Protein 2VNF (pdb70)

InterPro domains:
  IPR001965 Zinc finger, PHD-type [SM00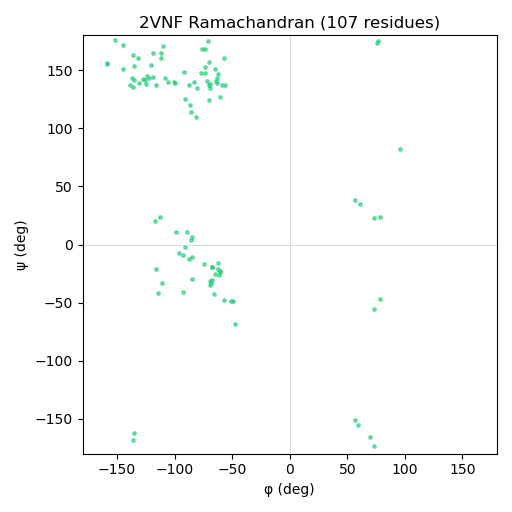249] (198-243)
  IPR011011 Zinc finger, FYVE/PHD-type [SSF57903] (166-248)
  IPR013083 Zinc finger, RING/FYVE/PHD-type [G3DSA:3.30.40.10] (189-246)
  IPR019786 Zinc finger, PHD-type, conserved site [PS01359] (199-242)
  IPR019787 Zinc finger, PHD-finger [PS50016] (196-245)
  IPR024610 Inhibitor of growth protein, N-terminal histone-binding [PF12998] (6-107)
  IPR024610 Inhibitor of growth protein, N-terminal histone-binding [SM01408] (6-107)
  IPR028651 ING family [PTHR10333] (2-248)

Foldseek 3Di:
DAFAAPVRHDDDDDKDAAPPPPDPGGIHDQVNQPHDDDDPDHHHGPVVVD/DDDPD/DDVVAFAAAPVRHHDDDDKAAAPPPVDPGGIHDQVSQPHDDDDPDHHHGPVVVD/DDDDDPDPD

B-factor: mean 31.63, std 12.08, range [2.0, 76.37]

Structure (mmCIF, N/CA/C/O backbone):
data_2VNF
#
_entry.id   2VNF
#
_cell.length_a   68.516
_cell.length_b   68.516
_cell.length_c   28.174
_cell.angle_alpha   90.00
_cell.angle_beta   90.00
_cell.angle_gamma   90.00
#
_symmetry.space_group_name_H-M   'P 43'
#
loop_
_entity.id
_entity.type
_entity.pdbx_description
1 polymer 'INHIBITOR OF GROWTH PROTEIN 4'
2 polymer 'HISTONE H3'
3 non-polymer 'SODIUM ION'
4 non-polymer 2,3-DIHYDROXY-1,4-DITHIOBUTANE
5 non-polymer 'ZINC ION'
6 non-polymer (2R,3S)-1,4-DIMERCAPTOBUTANE-2,3-DIOL
7 water water
#
loop_
_atom_site.group_PDB
_atom_site.id
_atom_site.type_symbol
_atom_site.label_atom_id
_atom_site.label_alt_id
_atom_site.label_comp_id
_atom_site.label_asym_id
_atom_site.label_entity_id
_atom_site.label_seq_id
_atom_site.pdbx_PDB_ins_code
_atom_site.Cartn_x
_atom_site.Cartn_y
_atom_site.Cartn_z
_atom_site.occupancy
_atom_site.B_iso_or_equiv
_atom_site.auth_seq_id
_atom_site.auth_comp_id
_atom_site.auth_asym_id
_atom_site.auth_atom_id
_atom_site.pdbx_PDB_model_num
ATOM 1 N N . GLU A 1 9 ? 9.164 -25.487 -7.395 1.00 49.98 195 GLU A N 1
ATOM 2 C CA . GLU A 1 9 ? 8.937 -25.020 -5.982 1.00 47.98 195 GLU A CA 1
ATOM 3 C C . GLU A 1 9 ? 8.103 -23.736 -5.978 1.00 44.18 195 GLU A C 1
ATOM 4 O O . GLU A 1 9 ? 8.516 -22.746 -6.579 1.00 43.96 195 GLU A O 1
ATOM 10 N N . PRO A 1 10 ? 6.940 -23.739 -5.295 1.00 40.30 196 PRO A N 1
ATOM 11 C CA . PRO A 1 10 ? 6.105 -22.543 -5.243 1.00 35.00 196 PRO A CA 1
ATOM 12 C C . PRO A 1 10 ? 6.849 -21.436 -4.505 1.00 30.92 196 PRO A C 1
ATOM 13 O O . PRO A 1 10 ? 7.688 -21.727 -3.644 1.00 28.78 196 PRO A O 1
ATOM 17 N N . THR A 1 11 ? 6.557 -20.190 -4.849 1.00 28.47 197 THR A N 1
ATOM 18 C CA . THR A 1 11 ? 7.093 -19.048 -4.096 1.00 25.69 197 THR A CA 1
ATOM 19 C C . THR A 1 11 ? 6.010 -18.293 -3.329 1.00 24.93 197 THR A C 1
ATOM 20 O O . THR A 1 11 ? 4.813 -18.407 -3.634 1.00 27.69 197 THR A O 1
ATOM 24 N N . TYR A 1 12 ? 6.445 -17.524 -2.332 1.00 19.83 198 TYR A N 1
ATOM 25 C CA . TYR A 1 12 ? 5.532 -16.976 -1.338 1.00 20.20 198 TYR A CA 1
ATOM 26 C C . TYR A 1 12 ? 6.035 -15.598 -0.961 1.00 19.77 198 TYR A C 1
ATOM 27 O O . TYR A 1 12 ? 7.131 -15.214 -1.386 1.00 18.04 198 TYR A O 1
ATOM 36 N N . CYS A 1 13 ? 5.225 -14.862 -0.190 1.00 17.86 199 CYS A N 1
ATOM 37 C CA . CYS A 1 13 ? 5.676 -13.661 0.521 1.00 16.34 199 CYS A CA 1
ATOM 38 C C . CYS A 1 13 ? 5.860 -12.412 -0.353 1.00 18.21 199 CYS A C 1
ATOM 39 O O . CYS A 1 13 ? 5.687 -12.457 -1.569 1.00 19.64 199 CYS A O 1
ATOM 42 N N . LEU A 1 14 ? 6.133 -11.287 0.299 1.00 18.49 200 LEU A N 1
ATOM 43 C CA . LEU A 1 14 ? 6.557 -10.047 -0.349 1.00 18.11 200 LEU A CA 1
ATOM 44 C C . LEU A 1 14 ? 7.869 -10.190 -1.123 1.00 18.51 200 LEU A C 1
ATOM 45 O O . LEU A 1 14 ? 8.139 -9.402 -2.041 1.00 19.93 200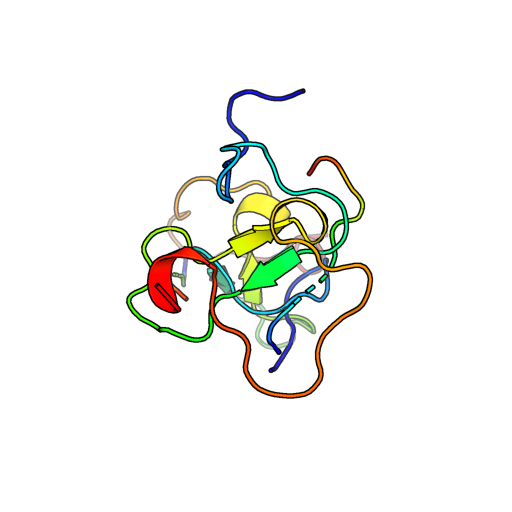 LEU A O 1
ATOM 50 N N . CYS A 1 15 ? 8.678 -11.179 -0.738 1.00 16.81 201 CYS A N 1
ATOM 51 C CA . CYS A 1 15 ? 10.005 -11.348 -1.297 1.00 16.62 201 CYS A CA 1
ATOM 52 C C . CYS A 1 15 ? 10.017 -12.369 -2.441 1.00 19.03 201 CYS A C 1
ATOM 53 O O . CYS A 1 15 ? 11.037 -12.521 -3.108 1.00 19.31 201 CYS A O 1
ATOM 56 N N . HIS A 1 16 ? 8.902 -13.063 -2.672 1.00 16.13 202 HIS A N 1
ATOM 57 C CA . HIS A 1 16 ? 8.813 -14.015 -3.815 1.00 18.37 202 HIS A CA 1
ATOM 58 C C . HIS A 1 16 ? 9.799 -15.173 -3.804 1.00 19.52 202 HIS A C 1
ATOM 59 O O . HIS A 1 16 ? 10.252 -15.605 -4.873 1.00 21.70 202 HIS A O 1
ATOM 66 N N . GLN A 1 17 ? 10.124 -15.679 -2.614 1.00 18.80 203 GLN A N 1
ATOM 67 C CA . GLN A 1 17 ? 11.081 -16.775 -2.489 1.00 18.69 203 GLN A CA 1
ATOM 68 C C . GLN A 1 17 ? 10.337 -18.033 -2.009 1.00 20.08 203 GLN A C 1
ATOM 69 O O . GLN A 1 17 ? 9.199 -17.962 -1.551 1.00 20.09 203 GLN A O 1
ATOM 75 N N . VAL A 1 18 ? 10.991 -19.186 -2.136 1.00 20.76 204 VAL A N 1
ATOM 76 C CA . VAL A 1 18 ? 10.480 -20.462 -1.633 1.00 21.21 204 VAL A CA 1
ATOM 77 C C . VAL A 1 18 ? 10.183 -20.437 -0.133 1.00 20.21 204 VAL A C 1
ATOM 78 O O . VAL A 1 18 ? 10.664 -19.560 0.622 1.00 21.80 204 VAL A O 1
ATOM 82 N N . SER A 1 19 ? 9.361 -21.384 0.307 1.00 18.56 205 SER A N 1
ATOM 83 C CA . SER A 1 19 ? 9.133 -21.538 1.731 1.00 22.79 205 SER A CA 1
ATOM 84 C C . SER A 1 19 ? 10.454 -21.755 2.468 1.00 24.35 205 SER A C 1
ATOM 85 O O . SER A 1 19 ? 11.335 -22.490 1.993 1.00 26.11 205 SER A O 1
ATOM 88 N N . TYR A 1 20 ? 10.619 -21.101 3.607 1.00 22.49 206 TYR A N 1
ATOM 89 C CA . TYR A 1 20 ? 11.672 -21.468 4.546 1.00 22.54 206 TYR A CA 1
ATOM 90 C C . TYR A 1 20 ? 11.370 -20.959 5.948 1.00 24.14 206 TYR A C 1
ATOM 91 O O . TYR A 1 20 ? 10.612 -19.991 6.114 1.00 22.22 206 TYR A O 1
ATOM 100 N N . GLY A 1 21 ? 11.950 -21.619 6.955 1.00 24.31 207 GLY A N 1
ATOM 101 C CA . GLY A 1 21 ? 11.776 -21.208 8.350 1.00 23.81 207 GLY A CA 1
ATOM 102 C C . GLY A 1 21 ? 10.291 -21.181 8.680 1.00 23.43 207 GLY A C 1
ATOM 103 O O . GLY A 1 21 ? 9.507 -21.933 8.090 1.00 23.72 207 GLY A O 1
ATOM 104 N N . GLU A 1 22 ? 9.902 -20.321 9.616 1.00 20.53 208 GLU A N 1
ATOM 105 C CA . GLU A 1 22 ? 8.509 -20.298 10.042 1.00 20.57 208 GLU A CA 1
ATOM 106 C C . GLU A 1 22 ? 7.756 -19.355 9.127 1.00 20.11 208 GLU A C 1
ATOM 107 O O . GLU A 1 22 ? 8.239 -18.244 8.848 1.00 20.09 208 GLU A O 1
ATOM 113 N N . MET A 1 23 ? 6.559 -19.772 8.721 1.00 19.39 209 MET A N 1
ATOM 114 C CA . MET A 1 23 ? 5.715 -18.907 7.910 1.00 18.75 209 MET A CA 1
ATOM 115 C C . MET A 1 23 ? 4.381 -18.617 8.571 1.00 19.58 209 MET A C 1
ATOM 116 O O . MET A 1 23 ? 3.866 -19.436 9.329 1.00 19.09 209 MET A O 1
ATOM 121 N N . ILE A 1 24 ? 3.784 -17.487 8.211 1.00 18.62 210 ILE A N 1
ATOM 122 C CA . ILE A 1 24 ? 2.500 -17.080 8.829 1.00 17.53 210 ILE A CA 1
ATOM 123 C C . ILE A 1 24 ? 1.487 -16.819 7.741 1.00 17.50 210 ILE A C 1
ATOM 124 O O . ILE A 1 24 ? 1.851 -16.294 6.666 1.00 17.55 210 ILE A O 1
ATOM 129 N N . GLY A 1 25 ? 0.239 -17.217 7.988 1.00 16.03 211 GLY A N 1
ATOM 130 C CA . GLY A 1 25 ? -0.784 -17.041 6.944 1.00 16.30 211 GLY A CA 1
ATOM 131 C C . GLY A 1 25 ? -1.674 -15.821 7.193 1.00 17.85 211 GLY A C 1
ATOM 132 O O . GLY A 1 25 ? -2.048 -15.528 8.336 1.00 19.25 211 GLY A O 1
ATOM 133 N N . CYS A 1 26 ? -1.997 -15.088 6.131 1.00 16.27 212 CYS A N 1
ATOM 134 C CA . CYS A 1 26 ? -2.805 -13.889 6.250 1.00 16.42 212 CYS A CA 1
ATOM 135 C C . CYS A 1 26 ? -4.267 -14.327 6.346 1.00 14.97 212 CYS A C 1
ATOM 136 O O . CYS A 1 26 ? -4.692 -15.253 5.660 1.00 17.83 212 CYS A O 1
ATOM 139 N N . ASP A 1 27 ? -5.000 -13.734 7.278 1.00 16.30 213 ASP A N 1
ATOM 140 C CA . ASP A 1 27 ? -6.396 -14.134 7.495 1.00 16.97 213 ASP A CA 1
ATOM 141 C C . ASP A 1 27 ? -7.442 -13.454 6.589 1.00 18.15 213 ASP A C 1
ATOM 142 O O . ASP A 1 27 ? -8.657 -13.675 6.736 1.00 19.64 213 ASP A O 1
ATOM 147 N N . ASN A 1 28 ? -6.987 -12.672 5.612 1.00 17.37 214 ASN A N 1
ATOM 148 C CA . ASN A 1 28 ? -7.911 -12.187 4.597 1.00 18.05 214 ASN A CA 1
ATOM 149 C C . ASN A 1 28 ? -7.992 -13.270 3.524 1.00 17.76 214 ASN A C 1
ATOM 150 O O . ASN A 1 28 ? -6.995 -13.530 2.847 1.00 19.25 214 ASN A O 1
ATOM 155 N N . PRO A 1 29 ? -9.162 -13.914 3.361 1.00 17.73 215 PRO A N 1
ATOM 156 C CA . PRO A 1 29 ? -9.240 -15.040 2.430 1.00 21.53 215 PRO A CA 1
ATOM 157 C C . PRO A 1 29 ? -8.939 -14.558 1.015 1.00 22.18 215 PRO A C 1
ATOM 158 O O . PRO A 1 29 ? -8.582 -15.375 0.185 1.00 23.82 215 PRO A O 1
ATOM 162 N N . ASP A 1 30 ? -8.985 -13.249 0.765 1.00 20.50 216 ASP A N 1
ATOM 163 C CA . ASP A 1 30 ? -8.777 -12.730 -0.599 1.00 23.86 216 ASP A CA 1
ATOM 164 C C . ASP A 1 30 ? -7.345 -12.236 -0.778 1.00 24.73 216 ASP A C 1
ATOM 165 O O . ASP A 1 30 ? -7.023 -11.564 -1.747 1.00 25.02 216 ASP A O 1
ATOM 170 N N . CYS A 1 31 ? -6.484 -12.541 0.173 1.00 22.17 217 CYS A N 1
ATOM 171 C CA . CYS A 1 31 ? -5.131 -12.033 0.132 1.00 22.22 217 CYS A CA 1
ATOM 172 C C . CYS A 1 31 ? -4.431 -12.607 -1.098 1.00 21.07 217 CYS A C 1
ATOM 173 O O . CYS A 1 31 ? -4.593 -13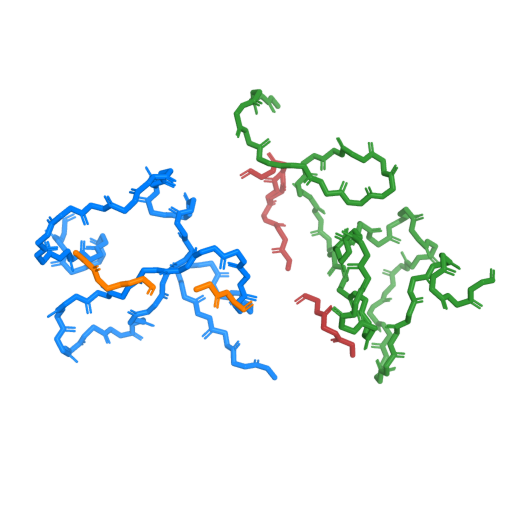.786 -1.408 1.00 23.73 217 CYS A O 1
ATOM 176 N N . SER A 1 32 ? -3.620 -11.803 -1.769 1.00 25.29 218 SER A N 1
ATOM 177 C CA . SER A 1 32 ? -3.009 -12.272 -3.037 1.00 27.76 218 SER A CA 1
ATOM 178 C C . SER A 1 32 ? -1.727 -13.077 -2.784 1.00 26.12 218 SER A C 1
ATOM 179 O O . SER A 1 32 ? -1.167 -13.692 -3.694 1.00 28.19 218 SER A O 1
ATOM 182 N N . ILE A 1 33 ? -1.248 -13.044 -1.547 1.00 22.95 219 ILE A N 1
ATOM 183 C CA . ILE A 1 33 ? 0.029 -13.685 -1.225 1.00 22.72 219 ILE A CA 1
ATOM 184 C C . ILE A 1 33 ? -0.098 -14.869 -0.273 1.00 22.99 219 ILE A C 1
ATOM 185 O O . ILE A 1 33 ? 0.576 -15.900 -0.448 1.00 22.36 219 ILE A O 1
ATOM 190 N N . GLU A 1 34 ? -0.948 -14.693 0.742 1.00 20.06 220 GLU A N 1
ATOM 191 C CA . GLU A 1 34 ? -1.401 -15.760 1.633 1.00 18.52 220 GLU A CA 1
ATOM 192 C C . GLU A 1 34 ? -0.438 -16.189 2.714 1.00 18.17 220 GLU A C 1
ATOM 193 O O . GLU A 1 34 ? -0.876 -16.406 3.860 1.00 20.45 220 GLU A O 1
ATOM 199 N N . TRP A 1 35 ? 0.829 -16.399 2.342 1.00 18.31 221 TRP A N 1
ATOM 200 C CA . TRP A 1 35 ? 1.828 -16.952 3.279 1.00 18.62 221 TRP A CA 1
ATOM 201 C C . TRP A 1 35 ? 3.080 -16.092 3.225 1.00 16.34 221 TRP 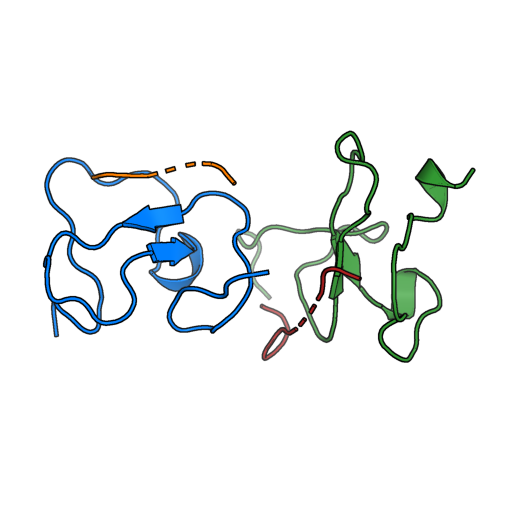A C 1
ATOM 202 O O . TRP A 1 35 ? 3.493 -15.677 2.132 1.00 16.58 221 TRP A O 1
ATOM 213 N N . PHE A 1 36 ? 3.679 -15.837 4.391 1.00 13.86 222 PHE A N 1
ATOM 214 C CA . PHE A 1 36 ? 4.772 -14.884 4.519 1.00 14.66 222 PHE A CA 1
ATOM 215 C C . PHE A 1 36 ? 5.863 -15.449 5.425 1.00 16.36 222 PHE A C 1
ATOM 216 O O . PHE A 1 36 ? 5.565 -16.054 6.439 1.00 16.73 222 PHE A O 1
ATOM 224 N N . HIS A 1 37 ? 7.121 -15.177 5.123 1.00 15.35 223 HIS A N 1
ATOM 225 C CA . HIS A 1 37 ? 8.207 -15.517 6.066 1.00 14.06 223 HIS A CA 1
ATOM 226 C C . HIS A 1 37 ? 8.122 -14.592 7.278 1.00 15.99 223 HIS A C 1
ATOM 227 O O . HIS A 1 37 ? 7.961 -13.341 7.136 1.00 17.38 223 HIS A O 1
ATOM 234 N N . PHE A 1 38 ? 8.292 -15.157 8.471 1.00 15.66 224 PHE A N 1
ATOM 235 C CA . PHE A 1 38 ? 8.164 -14.339 9.686 1.00 17.45 224 PHE A CA 1
ATOM 236 C C . PHE A 1 38 ? 8.992 -13.059 9.557 1.00 17.44 224 PHE A C 1
ATOM 237 O O . PHE A 1 38 ? 8.507 -11.966 9.834 1.00 19.14 224 PHE A O 1
ATOM 245 N N . ALA A 1 39 ? 10.250 -13.177 9.152 1.00 19.76 225 ALA A N 1
ATOM 246 C CA . ALA A 1 39 ? 11.136 -12.000 9.236 1.00 21.97 225 ALA A CA 1
ATOM 247 C C . ALA A 1 39 ? 10.683 -10.934 8.231 1.00 21.61 225 ALA A C 1
ATOM 248 O O . ALA A 1 39 ? 10.811 -9.723 8.485 1.00 20.83 225 ALA A O 1
ATOM 250 N N . CYS A 1 40 ? 10.146 -11.384 7.084 1.00 18.37 226 CYS A N 1
ATOM 251 C CA . CYS A 1 40 ? 9.689 -10.442 6.082 1.00 18.64 226 CYS A CA 1
ATOM 252 C C . CYS A 1 40 ? 8.563 -9.530 6.588 1.00 18.07 226 CYS A C 1
ATOM 253 O O . CYS A 1 40 ? 8.376 -8.417 6.078 1.00 21.48 226 CYS A O 1
ATOM 256 N N . VAL A 1 41 ? 7.796 -9.999 7.579 1.00 16.60 227 VAL A N 1
ATOM 257 C CA . VAL A 1 41 ? 6.713 -9.204 8.123 1.00 19.45 227 VAL A CA 1
ATOM 258 C C . VAL A 1 41 ? 6.993 -8.777 9.559 1.00 22.71 227 VAL A C 1
ATOM 259 O O . VAL A 1 41 ? 6.046 -8.487 10.330 1.00 24.87 227 VAL A O 1
ATOM 263 N N . GLY A 1 42 ? 8.284 -8.733 9.909 1.00 23.09 228 GLY A N 1
ATOM 264 C CA . GLY A 1 42 ? 8.731 -8.204 11.215 1.00 24.36 228 GLY A CA 1
ATOM 265 C C . GLY A 1 42 ? 8.480 -9.051 12.452 1.00 23.97 228 GLY A C 1
ATOM 266 O O . GLY A 1 42 ? 8.438 -8.527 13.562 1.00 26.00 228 GLY A O 1
ATOM 267 N N . LEU A 1 43 ? 8.313 -10.358 12.292 1.00 22.19 229 LEU A N 1
ATOM 268 C CA . LEU A 1 43 ? 7.951 -11.215 13.426 1.00 22.99 229 LEU A CA 1
ATOM 269 C C . LEU A 1 43 ? 9.088 -12.091 13.858 1.00 25.24 229 LEU A C 1
ATOM 270 O O . LEU A 1 43 ? 9.813 -12.624 13.018 1.00 24.89 229 LEU A O 1
ATOM 275 N N . THR A 1 44 ? 9.192 -12.294 15.171 1.00 26.33 230 THR A N 1
ATOM 276 C CA . THR A 1 44 ? 10.064 -13.307 15.708 1.00 25.18 230 THR A CA 1
ATOM 277 C C . THR A 1 44 ? 9.254 -14.427 16.323 1.00 24.94 230 THR A C 1
ATOM 278 O O . THR A 1 44 ? 9.657 -15.582 16.288 1.00 25.89 230 THR A O 1
ATOM 282 N N . THR A 1 45 ? 8.103 -14.103 16.895 1.00 24.58 231 THR A N 1
ATOM 283 C CA . THR A 1 45 ? 7.290 -15.172 17.466 1.00 27.11 231 THR A CA 1
ATOM 284 C C . THR A 1 45 ? 5.841 -15.017 16.987 1.00 28.99 231 THR A C 1
ATOM 285 O O . THR A 1 45 ? 5.404 -13.918 16.613 1.00 28.45 231 THR A O 1
ATOM 289 N N . LYS A 1 46 ? 5.100 -16.112 17.086 1.00 32.89 232 LYS A N 1
ATOM 290 C CA . LYS A 1 46 ? 3.697 -16.175 16.672 1.00 36.08 232 LYS A CA 1
ATOM 291 C C . LYS A 1 46 ? 2.807 -15.190 17.441 1.00 34.45 232 LYS A C 1
ATOM 292 O O . LYS A 1 46 ? 2.797 -15.141 18.684 1.00 29.45 232 LYS A O 1
ATOM 298 N N . PRO A 1 47 ? 2.067 -14.374 16.692 1.00 32.29 233 PRO A N 1
ATOM 299 C CA . PRO A 1 47 ? 1.057 -13.496 17.248 1.00 32.82 233 PRO A CA 1
ATOM 300 C C . PRO A 1 47 ? -0.141 -14.364 17.663 1.00 32.64 233 PRO A C 1
ATOM 301 O O . PRO A 1 47 ? -0.357 -15.440 17.100 1.00 31.66 233 PRO A O 1
ATOM 305 N N . ARG A 1 48 ? -0.905 -13.910 18.644 1.00 31.63 234 ARG A N 1
ATOM 306 C CA . ARG A 1 48 ? -2.127 -14.620 19.030 1.00 33.92 234 ARG A CA 1
ATOM 307 C C . ARG A 1 48 ? -3.312 -14.046 18.248 1.00 32.26 234 ARG A C 1
ATOM 308 O O . ARG A 1 48 ? -3.347 -12.846 17.959 1.00 35.89 234 ARG A O 1
ATOM 310 N N . GLY A 1 49 ? -4.294 -14.888 17.949 1.00 29.21 235 GLY A N 1
ATOM 311 C CA . GLY A 1 49 ? -5.511 -14.447 17.261 1.00 29.71 235 GLY A CA 1
ATOM 312 C C . GLY A 1 49 ? -5.259 -14.141 15.791 1.00 28.73 235 GLY A C 1
ATOM 313 O O . GLY A 1 49 ? -4.166 -14.383 15.281 1.00 27.03 235 GLY A O 1
ATOM 314 N N . LYS A 1 50 ? -6.267 -13.604 15.100 1.00 28.14 236 LYS A N 1
ATOM 315 C CA . LYS A 1 50 ? -6.170 -13.357 13.655 1.00 21.73 236 LYS A CA 1
ATOM 316 C C . LYS A 1 50 ? -5.059 -12.358 13.307 1.00 22.61 236 LYS A C 1
ATOM 317 O O . LYS A 1 50 ? -4.780 -11.408 14.055 1.00 23.35 236 LYS A O 1
ATOM 323 N N . TRP A 1 51 ? -4.438 -12.561 12.144 1.00 20.17 237 TRP A N 1
ATOM 324 C CA . TRP A 1 51 ? -3.347 -11.698 11.688 1.00 19.99 237 TRP A CA 1
ATOM 325 C C . TRP A 1 51 ? -3.564 -11.379 10.219 1.00 19.63 237 TRP A C 1
ATOM 326 O O . TRP A 1 51 ? -3.917 -12.269 9.423 1.00 18.42 237 TRP A O 1
ATOM 337 N N . PHE A 1 52 ? -3.370 -10.108 9.874 1.00 17.30 238 PHE A N 1
ATOM 338 C CA . PHE A 1 52 ? -3.389 -9.698 8.483 1.00 18.39 238 PHE A CA 1
ATOM 339 C C . PHE A 1 52 ? -2.056 -9.096 8.048 1.00 21.98 238 PHE A C 1
ATOM 340 O O . PHE A 1 52 ? -1.370 -8.409 8.821 1.00 23.32 238 PHE A O 1
ATOM 348 N N . CYS A 1 53 ? -1.704 -9.370 6.801 1.00 20.79 239 CYS A N 1
ATOM 349 C CA . CYS A 1 53 ? -0.425 -8.924 6.232 1.00 22.73 239 CYS A CA 1
ATOM 350 C C . CYS A 1 53 ? -0.364 -7.413 5.980 1.00 24.78 239 CYS A C 1
ATOM 351 O O . CYS A 1 53 ? -1.334 -6.675 6.145 1.00 23.70 239 CYS A O 1
ATOM 354 N N . PRO A 1 54 ? 0.800 -6.932 5.565 1.00 26.52 240 PRO A N 1
ATOM 355 C CA . PRO A 1 54 ? 0.923 -5.487 5.377 1.00 32.58 240 PRO A CA 1
ATOM 356 C C . PRO A 1 54 ? 0.101 -4.991 4.206 1.00 32.03 240 PRO A C 1
ATOM 357 O O . PRO A 1 54 ? -0.423 -3.882 4.266 1.00 39.08 240 PRO A O 1
ATOM 358 N N . ARG A 1 55 ? -0.022 -5.776 3.138 1.00 30.89 241 ARG A N 1
ATOM 359 C CA . ARG A 1 55 ? -0.862 -5.368 2.010 1.00 32.57 241 ARG A CA 1
ATOM 360 C C . ARG A 1 55 ? -2.347 -5.381 2.373 1.00 32.73 241 ARG A C 1
ATOM 361 O O . ARG A 1 55 ? -3.124 -4.585 1.833 1.00 33.36 241 ARG A O 1
ATOM 369 N N . CYS A 1 56 ? -2.741 -6.283 3.266 1.00 30.30 242 CYS A N 1
ATOM 370 C CA . CYS A 1 56 ? -4.141 -6.347 3.723 1.00 28.78 242 CYS A CA 1
ATOM 371 C C . CYS A 1 56 ? -4.452 -5.391 4.869 1.00 32.25 242 CYS A C 1
ATOM 372 O O . CYS A 1 56 ? -5.598 -4.941 5.012 1.00 32.42 242 CYS A O 1
ATOM 375 N N . SER A 1 57 ? -3.459 -5.100 5.703 1.00 34.86 243 SER A N 1
ATOM 376 C CA . SER A 1 57 ? -3.656 -4.211 6.848 1.00 37.52 243 SER A CA 1
ATOM 377 C C . SER A 1 57 ? -3.758 -2.760 6.403 1.00 42.01 243 SER A C 1
ATOM 378 O O . SER A 1 57 ? -4.250 -1.928 7.151 1.00 43.41 243 SER A O 1
ATOM 381 N N . GLN A 1 58 ? -3.322 -2.485 5.175 1.00 46.01 244 GLN A N 1
ATOM 382 C CA . GLN A 1 58 ? -2.618 -1.245 4.807 1.00 51.07 244 GLN A CA 1
ATOM 383 C C . GLN A 1 58 ? -1.791 -0.628 5.936 1.00 52.84 244 GLN A C 1
ATOM 384 O O . GLN A 1 58 ? -0.611 -0.958 6.106 1.00 54.69 244 GLN A O 1
ATOM 390 N N . ALA B 2 1 ? -2.740 -16.779 15.590 1.00 25.60 1 ALA B N 1
ATOM 391 C CA . ALA B 2 1 ? -2.372 -16.776 14.140 1.00 24.02 1 ALA B CA 1
ATOM 392 C C . ALA B 2 1 ? -1.984 -18.158 13.607 1.00 26.88 1 ALA B C 1
ATOM 393 O O . ALA B 2 1 ? -1.540 -19.046 14.358 1.00 29.01 1 ALA B O 1
ATOM 395 N N . ARG B 2 2 ? -2.172 -18.365 12.315 1.00 22.67 2 ARG B N 1
ATOM 396 C CA . ARG B 2 2 ? -1.810 -19.641 11.723 1.00 22.85 2 ARG B CA 1
ATOM 397 C C . ARG B 2 2 ? -0.378 -19.601 11.208 1.00 22.46 2 ARG B C 1
ATOM 398 O O . ARG B 2 2 ? -0.016 -18.721 10.410 1.00 22.36 2 ARG B O 1
ATOM 406 N N . THR B 2 3 ? 0.436 -20.558 11.663 1.00 21.66 3 THR B N 1
ATOM 407 C CA . THR B 2 3 ? 1.834 -20.574 11.273 1.00 23.85 3 THR B CA 1
ATOM 408 C C . THR B 2 3 ? 2.226 -22.001 10.935 1.00 26.63 3 THR B C 1
ATOM 409 O O . THR B 2 3 ? 1.541 -22.955 11.332 1.00 29.59 3 THR B O 1
ATOM 425 N N . GLN B 2 5 ? 5.880 -24.593 10.109 1.00 32.19 5 GLN B N 1
ATOM 426 C CA . GLN B 2 5 ? 7.316 -24.721 9.888 1.00 34.89 5 GLN B CA 1
ATOM 427 C C . GLN B 2 5 ? 7.463 -25.390 8.544 1.00 36.68 5 GLN B C 1
ATOM 428 O O . GLN B 2 5 ? 6.712 -26.289 8.194 1.00 39.64 5 GLN B O 1
ATOM 434 N N . THR B 2 6 ? 8.483 -24.977 7.813 1.00 37.02 6 THR B N 1
ATOM 435 C CA . THR B 2 6 ? 8.698 -25.401 6.445 1.00 38.94 6 THR B CA 1
ATOM 436 C C . THR B 2 6 ? 9.072 -26.882 6.379 1.00 41.33 6 THR B C 1
ATOM 437 O O . THR B 2 6 ? 10.066 -27.280 6.988 1.00 42.83 6 THR B O 1
ATOM 441 N N . VAL C 1 5 ? 25.202 -5.423 9.034 1.00 66.31 191 VAL C N 1
ATOM 442 C CA . VAL C 1 5 ? 24.854 -5.247 10.475 1.00 65.72 191 VAL C CA 1
ATOM 443 C C . VAL C 1 5 ? 24.131 -6.451 11.111 1.00 65.42 191 VAL C C 1
ATOM 444 O O . VAL C 1 5 ? 24.056 -7.534 10.514 1.00 66.84 191 VAL C O 1
ATOM 446 N N . ASP C 1 6 ? 23.667 -6.262 12.347 1.00 62.58 192 ASP C N 1
ATOM 447 C CA . ASP C 1 6 ? 22.340 -6.697 12.810 1.00 61.28 192 ASP C CA 1
ATOM 448 C C . ASP C 1 6 ? 22.235 -8.036 13.540 1.00 58.52 192 ASP C C 1
ATOM 449 O O . ASP C 1 6 ? 21.845 -9.052 12.942 1.00 57.16 192 ASP C O 1
ATOM 454 N N . PRO C 1 7 ? 22.543 -8.030 14.851 1.00 55.71 193 PRO C N 1
ATOM 455 C CA . PRO C 1 7 ? 22.941 -9.251 15.539 1.00 52.71 193 PRO C CA 1
ATOM 456 C C . PRO C 1 7 ? 21.793 -10.249 15.652 1.00 50.87 193 PRO C C 1
ATOM 457 O O . PRO C 1 7 ? 22.028 -11.438 15.889 1.00 48.37 193 PRO C O 1
ATOM 461 N N . ASN C 1 8 ? 20.560 -9.774 15.502 1.00 47.53 194 ASN C N 1
ATOM 462 C CA . ASN C 1 8 ? 19.424 -10.669 15.705 1.00 47.50 194 ASN C CA 1
ATOM 463 C C . ASN C 1 8 ? 19.029 -11.427 14.433 1.00 46.39 194 ASN C C 1
ATOM 464 O O . ASN C 1 8 ? 18.267 -12.396 14.489 1.00 46.84 194 ASN C O 1
ATOM 469 N N . GLU C 1 9 ? 19.575 -10.989 13.298 1.00 43.89 195 GLU C N 1
ATOM 470 C CA . GLU C 1 9 ? 19.291 -11.641 12.021 1.00 41.13 195 GLU C CA 1
ATOM 471 C C . GLU C 1 9 ? 19.917 -13.032 11.976 1.00 40.18 195 GLU C C 1
ATOM 472 O O . GLU C 1 9 ? 21.074 -13.194 12.360 1.00 38.26 195 GLU C O 1
ATOM 478 N N . PRO C 1 10 ? 19.155 -14.040 11.518 1.00 39.91 196 PRO C N 1
ATOM 479 C CA . PRO C 1 10 ? 19.662 -15.409 11.550 1.00 38.88 196 PRO C CA 1
ATOM 480 C C . PRO C 1 10 ? 20.779 -15.631 10.537 1.00 36.01 196 PRO C C 1
ATOM 481 O O . PRO C 1 10 ? 20.905 -14.875 9.569 1.00 33.30 196 PRO C O 1
ATOM 485 N N . THR C 1 11 ? 21.592 -16.646 10.811 1.00 35.13 197 THR C N 1
ATOM 486 C CA . THR C 1 11 ? 22.790 -16.935 10.024 1.00 33.09 197 THR C CA 1
ATOM 487 C C . THR C 1 11 ? 22.660 -18.321 9.416 1.00 32.05 197 THR C C 1
ATOM 488 O O . THR C 1 11 ? 21.794 -19.100 9.826 1.00 32.34 197 THR C O 1
ATOM 492 N N . TYR C 1 12 ? 23.506 -18.618 8.429 1.00 30.12 198 TYR C N 1
ATOM 493 C CA . TYR C 1 12 ? 23.363 -19.829 7.605 1.00 28.52 198 TYR C CA 1
ATOM 494 C C . TYR C 1 12 ? 24.758 -20.244 7.113 1.00 28.40 198 TYR C C 1
ATOM 495 O O . TYR C 1 12 ? 25.731 -19.552 7.387 1.00 28.54 198 TYR C O 1
ATOM 504 N N . CYS C 1 13 ? 24.849 -21.379 6.412 1.00 26.41 199 CYS C N 1
ATOM 505 C CA . CYS C 1 13 ? 26.027 -21.709 5.607 1.00 24.59 199 CYS C CA 1
ATOM 506 C C . CYS C 1 13 ? 27.196 -22.187 6.472 1.00 27.39 199 CYS C C 1
ATOM 507 O O . CYS C 1 13 ? 27.110 -22.232 7.709 1.00 31.12 199 CYS C O 1
ATOM 510 N N . LEU C 1 14 ? 28.264 -22.600 5.804 1.00 27.95 200 LEU C N 1
ATOM 511 C CA . LEU C 1 14 ? 29.506 -23.042 6.455 1.00 28.70 200 LEU C CA 1
ATOM 512 C C . LEU C 1 14 ? 30.136 -21.872 7.185 1.00 28.99 200 LEU C C 1
ATOM 513 O O . LEU C 1 14 ? 30.896 -22.071 8.119 1.00 30.45 200 LEU C O 1
ATOM 518 N N . CYS C 1 15 ? 29.850 -20.655 6.733 1.00 29.85 201 CYS C N 1
ATOM 519 C CA . CYS C 1 15 ? 30.542 -19.481 7.241 1.00 29.01 201 CYS C CA 1
ATOM 520 C C . CYS C 1 15 ? 29.769 -18.875 8.400 1.00 28.95 201 CYS C C 1
ATOM 521 O O . CYS C 1 15 ? 30.274 -17.957 9.019 1.00 32.44 201 CYS C O 1
ATOM 524 N N . HIS C 1 16 ? 28.549 -19.341 8.669 1.00 29.21 202 HIS C N 1
ATOM 525 C CA . HIS C 1 16 ? 27.717 -18.772 9.758 1.00 28.79 202 HIS C CA 1
ATOM 526 C C . HIS C 1 16 ? 27.448 -17.261 9.678 1.00 30.91 202 HIS C C 1
ATOM 527 O O . HIS C 1 16 ? 27.435 -16.574 10.707 1.00 32.62 202 HIS C O 1
ATOM 534 N N . GLN C 1 17 ? 27.232 -16.747 8.470 1.00 28.80 203 GLN C N 1
ATOM 535 C CA . GLN C 1 17 ? 26.934 -15.337 8.233 1.00 27.12 203 GLN C CA 1
ATOM 536 C C . GLN C 1 17 ? 25.484 -15.193 7.797 1.00 27.41 203 GLN C C 1
ATOM 537 O O . GLN C 1 17 ? 24.823 -16.182 7.447 1.00 26.20 203 GLN C O 1
ATOM 543 N N . VAL C 1 18 ? 25.005 -13.954 7.726 1.00 24.60 204 VAL C N 1
ATOM 544 C CA . VAL C 1 18 ? 23.600 -13.741 7.342 1.00 27.64 204 VAL C CA 1
ATOM 545 C C . VAL C 1 18 ? 23.385 -14.000 5.843 1.00 27.29 204 VAL C C 1
ATOM 546 O O . VAL C 1 18 ? 24.356 -14.160 5.080 1.00 26.40 204 VAL C O 1
ATOM 550 N N . SER C 1 19 ? 22.128 -14.071 5.406 1.00 24.96 205 SER C N 1
ATOM 551 C CA . SER C 1 19 ? 21.881 -14.252 3.967 1.00 24.64 205 SER C CA 1
ATOM 552 C C . SER C 1 19 ? 22.387 -13.083 3.140 1.00 25.30 205 SER C C 1
ATOM 553 O O . SER C 1 19 ? 22.193 -11.917 3.508 1.00 26.18 205 SER C O 1
ATOM 556 N N . TYR C 1 20 ? 22.982 -13.401 1.999 1.00 23.33 206 TYR C N 1
ATOM 557 C CA . TYR C 1 20 ? 23.264 -12.406 0.970 1.00 23.26 206 TYR C CA 1
ATOM 558 C C . TYR C 1 20 ? 23.435 -13.101 -0.371 1.00 22.09 206 TYR C C 1
ATOM 559 O O . TYR C 1 20 ? 23.730 -14.292 -0.432 1.00 21.82 206 TYR C O 1
ATOM 568 N N . GLY C 1 21 ? 23.200 -12.366 -1.446 1.00 23.35 207 GLY C N 1
ATOM 569 C CA . GLY C 1 21 ? 23.398 -12.908 -2.786 1.00 24.21 207 GLY C CA 1
ATOM 570 C C . GLY C 1 21 ? 22.541 -14.131 -3.052 1.00 24.17 207 GLY C C 1
ATOM 571 O O . GLY C 1 21 ? 21.484 -14.325 -2.435 1.00 26.46 207 GLY C O 1
ATOM 572 N N . GLU C 1 22 ? 22.992 -14.965 -3.976 1.00 23.03 208 GLU C N 1
ATOM 573 C CA . GLU C 1 22 ? 22.278 -16.209 -4.284 1.00 23.38 208 GLU C CA 1
ATOM 574 C C . GLU C 1 22 ? 22.670 -17.305 -3.291 1.00 24.03 208 GLU C C 1
ATOM 575 O O . GLU C 1 22 ? 23.851 -17.470 -2.939 1.00 22.82 208 GLU C O 1
ATOM 581 N N . MET C 1 23 ? 21.679 -18.088 -2.886 1.00 19.95 209 MET C N 1
ATOM 582 C CA . MET C 1 23 ? 21.937 -19.137 -1.919 1.00 19.87 209 MET C CA 1
ATOM 583 C C . MET C 1 23 ? 21.241 -20.421 -2.359 1.00 19.62 209 MET C C 1
ATOM 584 O O . MET C 1 23 ? 20.251 -20.358 -3.085 1.00 19.96 209 MET C O 1
ATOM 589 N N . ILE C 1 24 ? 21.780 -21.565 -1.935 1.00 17.66 210 ILE C N 1
ATOM 590 C CA . ILE C 1 24 ? 21.301 -22.848 -2.434 1.00 19.82 210 ILE C CA 1
ATOM 591 C C . ILE C 1 24 ? 20.966 -23.730 -1.270 1.00 20.45 210 ILE C C 1
ATOM 592 O O . ILE C 1 24 ? 21.686 -23.677 -0.263 1.00 22.86 210 ILE C O 1
ATOM 597 N N . GLY C 1 25 ? 19.898 -24.527 -1.390 1.00 19.82 211 GLY C N 1
ATOM 598 C CA . GLY C 1 25 ? 19.549 -25.488 -0.339 1.00 20.83 211 GLY C CA 1
ATOM 599 C C . GLY C 1 25 ? 19.999 -26.906 -0.654 1.00 22.50 211 GLY C C 1
ATOM 600 O O . GLY C 1 25 ? 19.865 -27.395 -1.781 1.00 23.47 211 GLY C O 1
ATOM 601 N N . CYS C 1 26 ? 20.511 -27.601 0.352 1.00 23.05 212 CYS C N 1
ATOM 602 C CA . CYS C 1 26 ? 20.986 -28.968 0.147 1.00 24.82 212 CYS C CA 1
ATOM 603 C C . CYS C 1 26 ? 19.830 -29.942 -0.135 1.00 25.97 212 CYS C C 1
ATOM 604 O O . CYS C 1 26 ? 18.788 -29.862 0.507 1.00 26.47 212 CYS C O 1
ATOM 607 N N . ASP C 1 27 ? 19.980 -30.870 -1.087 1.00 25.41 213 ASP C N 1
ATOM 608 C CA . ASP C 1 27 ? 18.863 -31.773 -1.365 1.00 26.90 213 ASP C CA 1
ATOM 609 C C . ASP C 1 27 ? 18.803 -33.023 -0.468 1.00 28.00 213 ASP C C 1
ATOM 610 O O . ASP C 1 27 ? 17.947 -33.886 -0.655 1.00 29.62 213 ASP C O 1
ATOM 615 N N . ASN C 1 28 ? 19.707 -33.107 0.497 1.00 30.55 214 ASN C N 1
ATOM 616 C CA . ASN C 1 28 ? 19.579 -34.038 1.613 1.00 30.38 214 ASN C CA 1
ATOM 617 C C . ASN C 1 28 ? 18.652 -33.432 2.654 1.00 31.58 214 ASN C C 1
ATOM 618 O O . ASN C 1 28 ? 19.009 -32.452 3.310 1.00 31.80 214 ASN C O 1
ATOM 623 N N . PRO C 1 29 ? 17.448 -33.997 2.808 1.00 32.71 215 PRO C N 1
ATOM 624 C CA . PRO C 1 29 ? 16.533 -33.412 3.792 1.00 34.78 215 PRO C CA 1
ATOM 625 C C . PRO C 1 29 ? 17.049 -33.465 5.225 1.00 35.97 215 PRO C C 1
ATOM 626 O O . PRO C 1 29 ? 16.622 -32.650 6.041 1.00 38.05 215 PRO C O 1
ATOM 630 N N . ASP C 1 30 ? 17.990 -34.348 5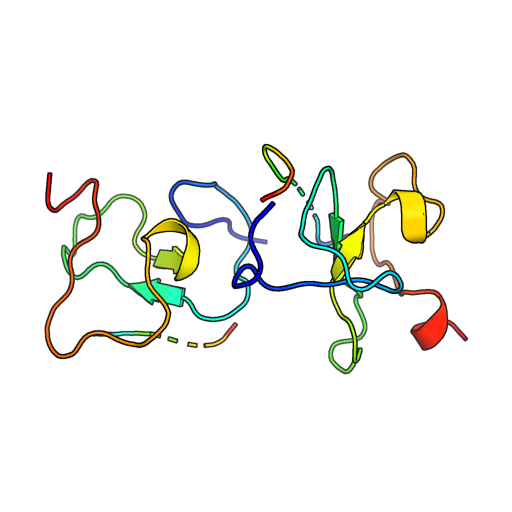.546 1.00 35.61 216 ASP C N 1
ATOM 631 C CA . ASP C 1 30 ? 18.561 -34.295 6.900 1.00 37.09 216 ASP C CA 1
ATOM 632 C C . ASP C 1 30 ? 19.797 -33.374 7.069 1.00 37.90 216 ASP C C 1
ATOM 633 O O . ASP C 1 30 ? 20.473 -33.420 8.104 1.00 36.07 216 ASP C O 1
ATOM 638 N N . CYS C 1 31 ? 20.114 -32.542 6.076 1.00 36.38 217 CYS C N 1
ATOM 639 C CA . CYS C 1 31 ? 21.319 -31.729 6.156 1.00 37.60 217 CYS C CA 1
ATOM 640 C C . CYS C 1 31 ? 21.226 -30.852 7.395 1.00 39.23 217 CYS C C 1
ATOM 641 O O . CYS C 1 31 ? 20.181 -30.247 7.648 1.00 41.18 217 CYS C O 1
ATOM 644 N N . SER C 1 32 ? 22.322 -30.735 8.131 1.00 41.03 218 SER C N 1
ATOM 645 C CA . SER C 1 32 ? 22.376 -29.849 9.294 1.00 44.04 218 SER C CA 1
ATOM 646 C C . SER C 1 32 ? 22.262 -28.359 8.934 1.00 43.20 218 SER C C 1
ATOM 647 O O . SER C 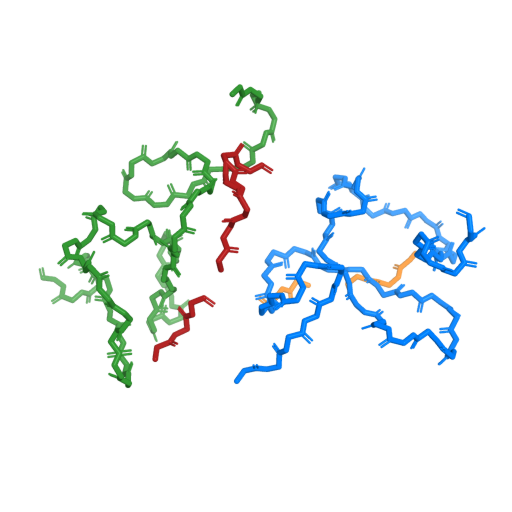1 32 ? 21.578 -27.591 9.619 1.00 46.67 218 SER C O 1
ATOM 650 N N . ILE C 1 33 ? 22.945 -27.930 7.877 1.00 40.43 219 ILE C N 1
ATOM 651 C CA . ILE C 1 33 ? 23.085 -26.497 7.613 1.00 35.93 219 ILE C CA 1
ATOM 652 C C . ILE C 1 33 ? 21.971 -26.030 6.679 1.00 33.47 219 ILE C C 1
ATOM 653 O O . ILE C 1 33 ? 21.444 -24.933 6.821 1.00 31.87 219 ILE C O 1
ATOM 658 N N . GLU C 1 34 ? 21.670 -26.852 5.679 1.00 31.89 220 GLU C N 1
ATOM 659 C CA . GLU C 1 34 ? 20.606 -26.599 4.708 1.00 29.41 220 GLU C CA 1
ATOM 660 C C . GLU C 1 34 ? 20.840 -25.524 3.640 1.00 29.53 220 GLU C C 1
ATOM 661 O O . GLU C 1 34 ? 20.685 -25.812 2.445 1.00 30.38 220 GLU C O 1
ATOM 667 N N . TRP C 1 35 ? 21.165 -24.300 4.058 1.00 24.60 221 TRP C N 1
ATOM 668 C CA . TRP C 1 35 ? 21.306 -23.194 3.112 1.00 20.97 221 TRP C CA 1
ATOM 669 C C . TRP C 1 35 ? 22.734 -22.674 3.078 1.00 20.06 221 TRP C C 1
ATOM 670 O O . TRP C 1 35 ? 23.355 -22.503 4.147 1.00 22.50 221 TRP C O 1
ATOM 681 N N . PHE C 1 36 ? 23.224 -22.404 1.869 1.00 16.84 222 PHE C N 1
ATOM 682 C CA . PHE C 1 36 ? 24.615 -22.056 1.637 1.00 17.66 222 PHE C CA 1
ATOM 683 C C . PHE C 1 36 ? 24.735 -20.872 0.685 1.00 18.14 222 PHE C C 1
ATOM 684 O O . PHE C 1 36 ? 23.984 -20.808 -0.286 1.00 20.52 222 PHE C O 1
ATOM 692 N N . HIS C 1 37 ? 25.682 -19.953 0.919 1.00 20.15 223 HIS C N 1
ATOM 693 C CA . HIS C 1 37 ? 25.959 -18.905 -0.088 1.00 19.26 223 HIS C CA 1
ATOM 694 C C . HIS C 1 37 ? 26.663 -19.565 -1.263 1.00 20.16 223 HIS C C 1
ATOM 695 O O . HIS C 1 37 ? 27.534 -20.406 -1.037 1.00 21.38 223 HIS C O 1
ATOM 702 N N . PHE C 1 38 ? 26.337 -19.174 -2.494 1.00 19.01 224 PHE C N 1
ATOM 703 C CA . PHE C 1 38 ? 26.926 -19.823 -3.663 1.00 19.94 224 PHE C CA 1
ATOM 704 C C . PHE C 1 38 ? 28.438 -19.859 -3.540 1.00 21.89 224 PHE C C 1
ATOM 705 O O . PHE C 1 38 ? 29.050 -20.890 -3.805 1.00 23.97 224 PHE C O 1
ATOM 713 N N . ALA C 1 39 ? 29.079 -18.740 -3.204 1.00 24.80 225 ALA C N 1
ATOM 714 C CA . ALA C 1 39 ? 30.549 -18.722 -3.292 1.00 25.33 225 ALA C CA 1
ATOM 715 C C . ALA C 1 39 ? 31.153 -19.656 -2.239 1.00 26.80 225 ALA C C 1
ATOM 716 O O . ALA C 1 39 ? 32.228 -20.258 -2.460 1.00 27.55 225 ALA C O 1
ATOM 718 N N . CYS C 1 40 ? 30.461 -19.805 -1.107 1.00 22.36 226 CYS C N 1
ATOM 719 C CA . CYS C 1 40 ? 31.001 -20.635 -0.027 1.00 23.57 226 CYS C CA 1
ATOM 720 C C . CYS C 1 40 ? 31.051 -22.099 -0.422 1.00 22.01 226 CYS C C 1
ATOM 721 O O . CYS C 1 40 ? 31.819 -22.893 0.120 1.00 23.98 226 CYS C O 1
ATOM 724 N N . VAL C 1 41 ? 30.281 -22.451 -1.436 1.00 22.92 227 VAL C N 1
ATOM 725 C CA . VAL C 1 41 ? 30.324 -23.822 -1.931 1.00 23.98 227 VAL C CA 1
ATOM 726 C C . VAL C 1 41 ? 30.808 -23.950 -3.377 1.00 24.26 227 VAL C C 1
ATOM 727 O O . VAL C 1 41 ? 30.567 -24.959 -4.025 1.00 26.04 227 VAL C O 1
ATOM 731 N N . GLY C 1 42 ? 31.499 -22.936 -3.874 1.00 25.62 228 GLY C N 1
ATOM 732 C CA . GLY C 1 42 ? 32.198 -23.051 -5.145 1.00 27.14 228 GLY C CA 1
ATOM 733 C C . GLY C 1 42 ? 31.319 -22.939 -6.372 1.00 27.96 228 GLY C C 1
ATOM 734 O O . GLY C 1 42 ? 31.680 -23.438 -7.433 1.00 29.10 228 GLY C O 1
ATOM 735 N N . LEU C 1 43 ? 30.167 -22.291 -6.220 1.00 26.55 229 LEU C N 1
ATOM 736 C CA . LEU C 1 43 ? 29.185 -22.097 -7.292 1.00 28.29 229 LEU C CA 1
ATOM 737 C C . LEU C 1 43 ? 29.204 -20.658 -7.784 1.00 30.63 229 LEU C C 1
ATOM 738 O O . LEU C 1 43 ? 29.286 -19.733 -6.975 1.00 29.06 229 LEU C O 1
ATOM 743 N N . THR C 1 44 ? 29.092 -20.461 -9.098 1.00 32.41 230 THR C N 1
ATOM 744 C CA . THR C 1 44 ? 28.926 -19.109 -9.622 1.00 34.58 230 THR C CA 1
ATOM 745 C C . THR C 1 44 ? 27.575 -18.946 -10.310 1.00 36.12 230 THR C C 1
ATOM 746 O O . THR C 1 44 ? 27.055 -17.830 -10.413 1.00 37.06 230 THR C O 1
ATOM 750 N N . THR C 1 45 ? 26.987 -20.068 -10.715 1.00 32.86 231 THR C N 1
ATOM 751 C CA . THR C 1 45 ? 25.643 -20.101 -11.276 1.00 34.73 231 THR C CA 1
ATOM 752 C C . THR C 1 45 ? 24.857 -21.274 -10.695 1.00 33.90 231 THR C C 1
ATOM 753 O O . THR C 1 45 ? 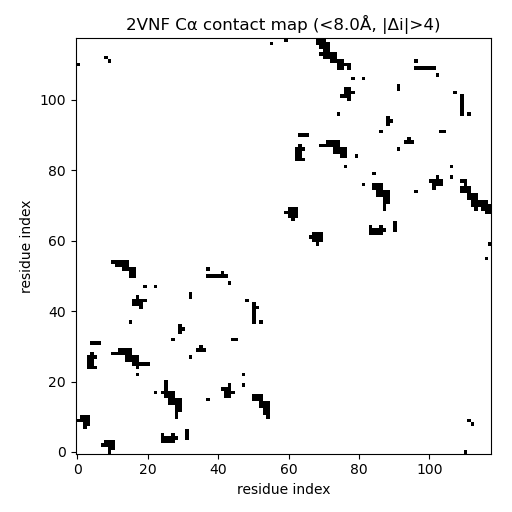25.444 -22.211 -10.138 1.00 31.75 231 THR C O 1
ATOM 757 N N . LYS C 1 46 ? 23.532 -21.222 -10.838 1.00 34.06 232 LYS C N 1
ATOM 758 C CA . LYS C 1 46 ? 22.615 -22.222 -10.274 1.00 36.55 232 LYS C CA 1
ATOM 759 C C . LYS C 1 46 ? 22.768 -23.542 -11.021 1.00 35.63 232 LYS C C 1
ATOM 760 O O . LYS C 1 46 ? 22.654 -23.562 -12.242 1.00 36.83 232 LYS C O 1
ATOM 766 N N . PRO C 1 47 ? 23.049 -24.651 -10.313 1.00 34.42 233 PRO C N 1
ATOM 767 C CA . PRO C 1 47 ? 23.044 -25.963 -10.970 1.00 36.47 233 PRO C CA 1
ATOM 768 C C . PRO C 1 47 ? 21.646 -26.309 -11.484 1.00 35.60 233 PRO C C 1
ATOM 769 O O . PRO C 1 47 ? 20.675 -25.963 -10.845 1.00 36.47 233 PRO C O 1
ATOM 773 N N . ARG C 1 48 ? 21.522 -26.967 -12.632 1.00 39.70 234 ARG C N 1
ATOM 774 C CA . ARG C 1 48 ? 20.273 -27.670 -12.940 1.00 41.14 234 ARG C CA 1
ATOM 775 C C . ARG C 1 48 ? 20.216 -28.982 -12.143 1.00 40.56 234 ARG C C 1
ATOM 776 O O . ARG C 1 48 ? 21.241 -29.594 -11.867 1.00 42.73 234 ARG C O 1
ATOM 778 N N . GLY C 1 49 ? 19.025 -29.415 -11.759 1.00 40.45 235 GLY C N 1
ATOM 779 C CA . GLY C 1 49 ? 18.910 -30.672 -11.024 1.00 38.60 235 GLY C CA 1
ATOM 780 C C . GLY C 1 49 ? 19.464 -30.610 -9.611 1.00 36.11 235 GLY C C 1
ATOM 781 O O . GLY C 1 49 ? 19.710 -29.532 -9.078 1.00 34.83 235 GLY C O 1
ATOM 782 N N . LYS C 1 50 ? 19.656 -31.784 -9.016 1.00 34.09 236 LYS C N 1
ATOM 783 C CA . LYS C 1 50 ? 19.857 -31.948 -7.577 1.00 31.55 236 LYS C CA 1
ATOM 784 C C . LYS C 1 50 ? 21.246 -31.477 -7.202 1.00 30.61 236 LYS C C 1
ATOM 785 O O . LYS C 1 50 ? 22.196 -31.601 -8.017 1.00 27.87 236 LYS C O 1
ATOM 791 N N . TRP C 1 51 ? 21.354 -30.934 -5.983 1.00 27.30 237 TRP C N 1
ATOM 792 C CA . TRP C 1 51 ? 22.637 -30.481 -5.469 1.00 26.46 237 TRP C CA 1
ATOM 793 C C . TRP C 1 51 ? 22.738 -30.895 -4.004 1.00 27.80 237 TRP C C 1
ATOM 794 O O . TRP C 1 51 ? 21.753 -30.777 -3.263 1.00 25.41 237 TRP C O 1
ATOM 805 N N . PHE C 1 52 ? 23.916 -31.388 -3.610 1.00 25.49 238 PHE C N 1
ATOM 806 C CA . PHE C 1 52 ? 24.208 -31.737 -2.225 1.00 27.97 238 PHE C CA 1
ATOM 807 C C . PHE C 1 52 ? 25.440 -30.992 -1.741 1.00 29.89 238 PHE C C 1
ATOM 808 O O . PHE C 1 52 ? 26.393 -30.753 -2.499 1.00 31.52 238 PHE C O 1
ATOM 816 N N . CYS C 1 53 ? 25.424 -30.627 -0.470 1.00 31.44 239 CYS C N 1
ATOM 817 C CA . CYS C 1 53 ? 26.477 -29.763 0.020 1.00 34.79 239 CYS C CA 1
ATOM 818 C C . CYS C 1 53 ? 27.738 -30.611 0.198 1.00 38.64 239 CYS C C 1
ATOM 819 O O . CYS C 1 53 ? 27.674 -31.845 0.127 1.00 36.47 239 CYS C O 1
ATOM 822 N N . PRO C 1 54 ? 28.887 -29.948 0.413 1.00 40.99 240 PRO C N 1
ATOM 823 C CA . PRO C 1 54 ? 30.193 -30.607 0.505 1.00 44.86 240 PRO C CA 1
ATOM 824 C C . PRO C 1 54 ? 30.204 -31.660 1.605 1.00 45.21 240 PRO C C 1
ATOM 825 O O . PRO C 1 54 ? 30.611 -32.791 1.368 1.00 46.47 240 PRO C O 1
ATOM 829 N N . ARG C 1 55 ? 29.708 -31.301 2.782 1.00 47.03 241 ARG C N 1
ATOM 830 C CA . ARG C 1 55 ? 29.471 -32.265 3.840 1.00 48.14 241 ARG C CA 1
ATOM 831 C C . ARG C 1 55 ? 28.727 -33.503 3.347 1.00 48.65 241 ARG C C 1
ATOM 832 O O . ARG C 1 55 ? 29.282 -34.609 3.318 1.00 48.89 241 ARG C O 1
ATOM 840 N N . CYS C 1 56 ? 27.461 -33.311 2.984 1.00 44.87 242 CYS C N 1
ATOM 841 C CA . CYS C 1 56 ? 26.556 -34.409 2.702 1.00 42.50 242 CYS C CA 1
ATOM 842 C C . CYS C 1 56 ? 27.063 -35.239 1.556 1.00 44.11 242 CYS C C 1
ATOM 843 O O . CYS C 1 56 ? 26.673 -36.388 1.400 1.00 43.05 242 CYS C O 1
ATOM 846 N N . SER C 1 57 ? 27.906 -34.647 0.729 1.00 45.56 243 SER C N 1
ATOM 847 C CA . SER C 1 57 ? 28.360 -35.363 -0.439 1.00 50.89 243 SER C CA 1
ATOM 848 C C . SER C 1 57 ? 29.639 -36.097 -0.045 1.00 53.37 243 SER C C 1
ATOM 849 O O . SER C 1 57 ? 30.197 -36.880 -0.816 1.00 54.34 243 SER C O 1
ATOM 852 N N . GLN C 1 58 ? 30.028 -35.879 1.210 1.00 57.26 244 GLN C N 1
ATOM 853 C CA . GLN C 1 58 ? 31.322 -36.282 1.775 1.00 60.35 244 GLN C CA 1
ATOM 854 C C . GLN C 1 58 ? 32.521 -36.023 0.874 1.00 61.14 244 GLN C C 1
ATOM 855 O O . GLN C 1 58 ? 33.225 -35.026 1.058 1.00 63.65 244 GLN C O 1
ATOM 861 N N . ALA D 2 1 ? 17.892 -27.220 -8.931 1.00 36.34 1 ALA D N 1
ATOM 862 C CA . ALA D 2 1 ? 18.299 -27.079 -7.503 1.00 35.07 1 ALA D CA 1
ATOM 863 C C . ALA D 2 1 ? 17.389 -26.037 -6.829 1.00 33.66 1 ALA D C 1
ATOM 864 O O . ALA D 2 1 ? 16.827 -25.183 -7.501 1.00 35.01 1 ALA D O 1
ATOM 866 N N . ARG D 2 2 ? 17.244 -26.124 -5.513 1.00 31.41 2 ARG D N 1
ATOM 867 C CA . ARG D 2 2 ? 16.428 -25.20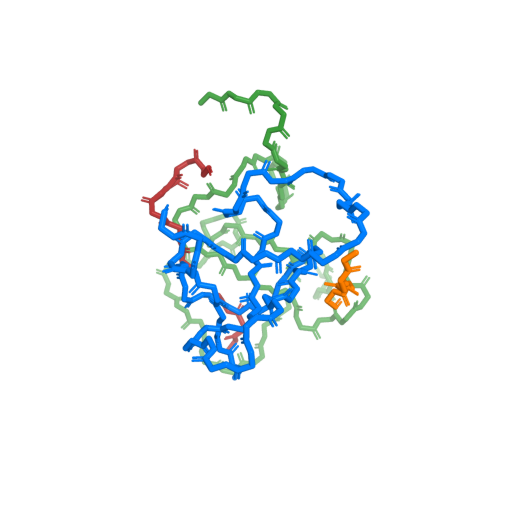2 -4.729 1.00 26.91 2 ARG D CA 1
ATOM 868 C C . ARG D 2 2 ? 17.292 -23.984 -4.357 1.00 25.62 2 ARG D C 1
ATOM 869 O O . ARG D 2 2 ? 18.331 -24.132 -3.696 1.00 25.93 2 ARG D O 1
ATOM 877 N N . THR D 2 3 ? 16.882 -22.789 -4.773 1.00 23.13 3 THR D N 1
ATOM 878 C CA . THR D 2 3 ? 17.708 -21.609 -4.535 1.00 21.94 3 THR D CA 1
ATOM 879 C C . THR D 2 3 ? 16.840 -20.455 -4.036 1.00 22.30 3 THR D C 1
ATOM 880 O O . THR D 2 3 ? 15.614 -20.489 -4.158 1.00 20.47 3 THR D O 1
ATOM 896 N N . GLN D 2 5 ? 17.088 -15.921 -3.651 1.00 23.13 5 GLN D N 1
ATOM 897 C CA . GLN D 2 5 ? 17.846 -14.697 -3.950 1.00 22.55 5 GLN D CA 1
ATOM 898 C C . GLN D 2 5 ? 17.673 -13.765 -2.770 1.00 21.86 5 GLN D C 1
ATOM 899 O O . GLN D 2 5 ? 16.642 -13.832 -2.077 1.00 19.79 5 GLN D O 1
ATOM 905 N N . THR D 2 6 ? 18.666 -12.916 -2.520 1.00 22.67 6 THR D N 1
ATOM 906 C CA . THR D 2 6 ? 18.598 -11.976 -1.399 1.00 22.98 6 THR D CA 1
ATOM 907 C C . THR D 2 6 ? 18.815 -10.597 -1.977 1.00 22.19 6 THR D C 1
ATOM 908 O O . THR D 2 6 ? 19.673 -10.454 -2.847 1.00 23.73 6 THR D O 1
ATOM 912 N N . ALA D 2 7 ? 18.055 -9.592 -1.541 1.00 21.67 7 ALA D N 1
ATOM 913 C CA . ALA D 2 7 ? 18.295 -8.253 -2.062 1.00 24.45 7 ALA D CA 1
ATOM 914 C C . ALA D 2 7 ? 19.616 -7.742 -1.516 1.00 28.25 7 ALA D C 1
ATOM 915 O O . ALA D 2 7 ? 20.382 -7.128 -2.243 1.00 27.89 7 ALA D O 1
ATOM 917 N N A ARG D 2 8 ? 19.966 -8.069 -0.276 0.50 30.59 8 ARG D N 1
ATOM 918 N N B ARG D 2 8 ? 19.700 -7.836 -0.192 0.50 30.49 8 ARG D N 1
ATOM 919 C CA A ARG D 2 8 ? 21.339 -8.470 0.068 0.50 37.34 8 ARG D CA 1
ATOM 920 C CA B ARG D 2 8 ? 20.850 -8.361 0.484 0.50 32.83 8 ARG D CA 1
ATOM 921 C C A ARG D 2 8 ? 21.716 -8.928 1.480 0.50 39.21 8 ARG D C 1
ATOM 922 C C B ARG D 2 8 ? 21.044 -8.188 1.955 0.50 36.91 8 ARG D C 1
ATOM 923 O O A ARG D 2 8 ? 21.463 -10.083 1.824 0.50 42.12 8 ARG D O 1
ATOM 924 O O B ARG D 2 8 ? 20.084 -8.134 2.725 0.50 40.20 8 ARG D O 1
ATOM 939 N N . LYS D 2 9 ? 22.326 -8.086 2.306 1.00 42.13 9 LYS D N 1
ATOM 940 C CA . LYS D 2 9 ? 22.829 -8.587 3.599 1.00 46.17 9 LYS D CA 1
ATOM 941 C C . LYS D 2 9 ? 21.798 -8.645 4.757 1.00 50.94 9 LYS D C 1
ATOM 942 O O . LYS D 2 9 ? 21.702 -7.724 5.577 1.00 52.67 9 LYS D O 1
ATOM 948 N N . SER D 2 10 ? 20.997 -9.720 4.796 1.00 54.05 10 SER D N 1
ATOM 949 C CA . SER D 2 10 ? 19.532 -9.564 4.702 1.00 58.84 10 SER D CA 1
ATOM 950 C C . SER D 2 10 ? 18.760 -9.046 5.920 1.00 60.91 10 SER D C 1
ATOM 951 O O . SER D 2 10 ? 17.528 -9.158 5.993 1.00 60.66 10 SER D O 1
#

Radius of gyration: 15.61 Å; Cα contacts (8 Å, |Δi|>4): 208; chains: 4; bounding box: 41×35×32 Å

Solvent-accessible surface area: 7503 Å² total

Sequence (118 aa):
EPTYCLCHQVSYGEMIGCDNPDCSIEWFHFACVGLTTKPRGKWFCPRCSQARTQTVDPNEPTYCLCHQVSYGEMIGCDNPDCSIEWFHFACVGLTTKPRGKWFCPRCSQARTQTARRKS

CATH classification: 3.30.40.10

Nearest PDB structures (foldseek):
  2vnf-assembly2_C  TM=1.019E+00  e=1.542E-10  Homo sapiens
  2pnx-assembly2_C  TM=1.014E+00  e=9.478E-10  Homo sapiens
  2vnf-assembly1_A  TM=1.007E+00  e=4.451E-09  Homo sapiens
  3c6w-assembly1_A  TM=9.879E-01  e=7.126E-09  Homo sapiens
  2g6q-assembly1_A  TM=9.966E-01  e=9.176E-08  Mus musculus

Organism: Homo sapiens (NCBI:txid9606)

GO terms:
  GO:0036408 histone H3K14 acetyltransferase activity (F, IDA)
  GO:0043995 histone H4K5 acetyltransferase activity (F, IDA)
  GO:0043996 histone H4K8 acetyltransferase activity (F, IDA)
  GO:0043997 histone H4K12 acetyltransferase activity (F, IDA)
  GO:0140889 DNA replication-dependent chromatin disassembly (P, IDA)
  GO:0140002 histone H3K4me3 reader activity (F, IDA)
  GO:0005654 nucleoplasm (C, TAS)
  GO:0005515 protein binding (F, IPI)
  GO:0005654 nucleoplasm (C, IDA)
  GO:0001558 regulation of cell growth (P, IDA)
  GO:0051726 regulation of cell cycle (P, IDA)
  GO:2000278 regulation of DNA biosynthetic process (P, IDA)
  GO:0006355 regulation of DNA-templated transcription (P, IDA)
  GO:0005634 nucleus (C, IDA)
  GO:0003713 transcription coactivator activity (F, IDA)
  GO:0043517 positive regulation of DNA damage response, signal transduction by p53 class mediator (P, IDA)
  GO:0045892 negative regulation of DNA-templated transcription (P, IDA)
  GO:0045926 negative regulation of growth (P, IDA)
  GO:0000123 histone acetyltransferase complex (C, IDA)
  GO:1902749 regulation of cell cycle G2/M phase transition (P, IDA)

Secondary structure (DSSP, 8-state):
--EETTTTEE--S-EEE-S-TT-SS-EEETGGGT-SSPPSS----HHHH-/-----/--TTS-EETTTTEE--S-EEE-S-TT-SS-EEEGGGGT-SSPPSS----TTTT-/-B---SS--